Protein AF-A0A7Y3LM12-F1 (afdb_monomer_lite)

Foldseek 3Di:
DLLVLLVVLAEEEDEQEPHDPVRVVVSLVSNVVHNNVFYEYAYEHPDLEQDPVRLPLVVQVVVCVPSVGQYEHEDNYAACPSRVVGPVDPSYDYHFAEDCDQDDPDSSRRRHYHVVSVVDPCNVVD

Sequence (126 aa):
MIQGSASTGQPVSISMGMSTIAEVALFENATTTDGNGGAFLLYVSSACHTPASDLELVTIPLMISIWNMSAGNSDHSLGVLAPVAAVTSNKTIVEKHLTLRQPNGWPDREFSAVLDDCKKPGLLGV

Secondary structure (DSSP, 8-state):
-HHHHHTT-S-EEEE-TT--HHHHHHHHHHHHTTT-S-EEEEE---SSS--GGG--TTHHHHHHHHH-SEEEEEE-SSTTHHHHHHTTSTT--EEE-EESS---S-GGGGTPEETTGGG-TTTT--

pLDDT: mean 85.0, std 10.82, range [41.28, 94.94]

Radius of gyration: 15.67 Å; chains: 1; bounding box: 32×36×40 Å

Structure (mmCIF, N/CA/C/O backbone):
data_AF-A0A7Y3LM12-F1
#
_entry.id   AF-A0A7Y3LM12-F1
#
loop_
_atom_site.group_PDB
_atom_site.id
_atom_site.type_symbol
_atom_site.label_atom_id
_atom_site.label_alt_id
_atom_site.label_comp_id
_atom_site.label_asym_id
_atom_site.label_entity_id
_atom_site.label_seq_id
_atom_site.pdbx_PDB_ins_code
_atom_site.Cartn_x
_atom_site.Cartn_y
_atom_site.Cartn_z
_atom_site.occupancy
_atom_site.B_iso_or_equiv
_atom_site.auth_seq_id
_atom_site.auth_comp_id
_atom_site.auth_asym_id
_atom_site.auth_atom_id
_atom_site.pdbx_PDB_model_num
ATOM 1 N N . MET A 1 1 ? -0.954 16.344 11.509 1.00 89.62 1 MET A N 1
ATOM 2 C CA . MET A 1 1 ? -1.360 15.815 10.187 1.00 89.62 1 MET A CA 1
ATOM 3 C C . MET A 1 1 ? -2.268 14.605 10.324 1.00 89.62 1 MET A C 1
ATOM 5 O O . MET A 1 1 ? -3.411 14.751 9.936 1.00 89.62 1 MET A O 1
ATOM 9 N N . ILE A 1 2 ? -1.833 13.493 10.941 1.00 90.38 2 ILE A N 1
ATOM 10 C CA . ILE A 1 2 ? -2.643 12.258 11.080 1.00 90.38 2 ILE A CA 1
ATOM 11 C C . ILE A 1 2 ? -4.069 12.530 11.596 1.00 90.38 2 ILE A C 1
ATOM 13 O O . ILE A 1 2 ? -5.023 12.201 10.908 1.00 90.38 2 ILE A O 1
ATOM 17 N N . GLN A 1 3 ? -4.221 13.214 12.737 1.00 89.31 3 GLN A N 1
ATOM 18 C CA . GLN A 1 3 ? -5.544 13.571 13.286 1.00 89.31 3 GLN A CA 1
ATOM 19 C C . GLN A 1 3 ? -6.385 14.445 12.338 1.00 89.31 3 GLN A C 1
ATOM 21 O O . GLN A 1 3 ? -7.597 14.296 12.260 1.00 89.31 3 GLN A O 1
ATOM 26 N N . GLY A 1 4 ? -5.741 15.347 11.590 1.00 91.12 4 GLY A N 1
ATOM 27 C CA . GLY A 1 4 ? -6.430 16.176 10.601 1.00 91.12 4 GLY A CA 1
ATOM 28 C C . GLY A 1 4 ? -6.942 15.343 9.426 1.00 91.12 4 GLY A C 1
ATOM 29 O O . GLY A 1 4 ? -8.094 15.502 9.040 1.00 91.12 4 GLY A O 1
ATOM 30 N N . SER A 1 5 ? -6.134 14.410 8.912 1.00 90.81 5 SER A N 1
ATOM 31 C CA . SER A 1 5 ? -6.562 13.467 7.871 1.00 90.81 5 SER A CA 1
ATOM 32 C C . SER A 1 5 ? -7.691 12.561 8.364 1.00 90.81 5 SER A C 1
ATOM 34 O O . SER A 1 5 ? -8.689 12.409 7.666 1.00 90.81 5 SER A O 1
ATOM 36 N N . ALA A 1 6 ? -7.569 12.029 9.585 1.00 89.12 6 ALA A N 1
ATOM 37 C CA . ALA A 1 6 ? -8.592 11.215 10.237 1.00 89.12 6 ALA A CA 1
ATOM 38 C C . ALA A 1 6 ? -9.935 11.962 10.322 1.00 89.12 6 ALA A C 1
ATOM 40 O O . ALA A 1 6 ? -10.936 11.479 9.811 1.00 89.12 6 ALA A O 1
ATOM 41 N N . SER A 1 7 ? -9.948 13.208 10.806 1.00 88.25 7 SER A N 1
ATOM 42 C CA . SER A 1 7 ? -11.182 14.001 10.960 1.00 88.25 7 SER A CA 1
ATOM 43 C C . SER A 1 7 ? -11.990 14.253 9.674 1.00 88.25 7 SER A C 1
ATOM 45 O O . SER A 1 7 ? -13.123 14.727 9.747 1.00 88.25 7 SER A O 1
ATOM 47 N N . THR A 1 8 ? -11.445 13.941 8.491 1.00 88.75 8 THR A N 1
ATOM 48 C CA . THR A 1 8 ? -12.174 14.048 7.216 1.00 88.75 8 THR A CA 1
ATOM 49 C C . THR A 1 8 ? -13.226 12.950 7.023 1.00 88.75 8 THR A C 1
ATOM 51 O O . THR A 1 8 ? -14.073 13.073 6.136 1.00 88.75 8 THR A O 1
ATOM 54 N N . GLY A 1 9 ? -13.165 11.867 7.807 1.00 86.19 9 GLY A N 1
ATOM 55 C CA . GLY A 1 9 ? -14.021 10.688 7.646 1.00 86.19 9 GLY A CA 1
ATOM 56 C C . GLY A 1 9 ? -13.691 9.829 6.416 1.00 86.19 9 GLY A C 1
ATOM 57 O O . GLY A 1 9 ? -14.390 8.852 6.153 1.00 86.19 9 GLY A O 1
ATOM 58 N N . GLN A 1 10 ? -12.659 10.190 5.646 1.00 88.00 10 GLN A N 1
ATOM 59 C CA . GLN A 1 10 ? -12.186 9.420 4.496 1.00 88.00 10 GLN A CA 1
ATOM 60 C C . GLN A 1 10 ? -11.187 8.341 4.933 1.00 88.00 10 GLN A C 1
ATOM 62 O O . GLN A 1 10 ? -10.455 8.563 5.901 1.00 88.00 10 GLN A O 1
ATOM 67 N N . PRO A 1 11 ? -11.087 7.224 4.188 1.00 88.31 11 PRO A N 1
ATOM 68 C CA . PRO A 1 11 ? -10.069 6.219 4.445 1.00 88.31 11 PRO A CA 1
ATOM 69 C C . PRO A 1 11 ? -8.652 6.799 4.426 1.00 88.31 11 PRO A C 1
ATOM 71 O O . PRO A 1 11 ? -8.306 7.572 3.530 1.00 88.31 11 PRO A O 1
ATOM 74 N N . VAL A 1 12 ? -7.817 6.389 5.383 1.00 91.06 12 VAL A N 1
ATOM 75 C CA . VAL A 1 12 ? -6.430 6.866 5.504 1.00 91.06 12 VAL A CA 1
ATOM 76 C C . VAL A 1 12 ? -5.453 5.703 5.374 1.00 91.06 12 VAL A C 1
ATOM 78 O O . VAL A 1 12 ? -5.539 4.720 6.109 1.00 91.06 12 VAL A O 1
ATOM 81 N N . SER A 1 13 ? -4.483 5.832 4.473 1.00 92.31 13 SER A N 1
ATOM 82 C CA . SER A 1 13 ? -3.312 4.957 4.422 1.00 92.31 13 SER A CA 1
ATOM 83 C C . SER A 1 13 ? -2.065 5.680 4.922 1.00 92.31 13 SER A C 1
ATOM 85 O O . SER A 1 13 ? -1.941 6.899 4.785 1.00 92.31 13 SER A O 1
ATOM 87 N N . ILE A 1 14 ? -1.126 4.928 5.493 1.00 93.62 14 ILE A N 1
ATOM 88 C CA . ILE A 1 14 ? 0.199 5.440 5.853 1.00 93.62 14 ILE A CA 1
ATOM 89 C C . ILE A 1 14 ? 1.277 4.411 5.512 1.00 93.62 14 ILE A C 1
ATOM 91 O O . ILE A 1 14 ? 1.111 3.213 5.752 1.00 93.62 14 ILE A O 1
ATOM 95 N N . SER A 1 15 ? 2.387 4.887 4.954 1.00 94.00 15 SER A N 1
ATOM 96 C CA . SER A 1 15 ? 3.575 4.071 4.714 1.00 94.00 15 SER A CA 1
ATOM 97 C C . SER A 1 15 ? 4.476 4.083 5.945 1.00 94.00 15 SER A C 1
ATOM 99 O O . SER A 1 15 ? 4.821 5.144 6.459 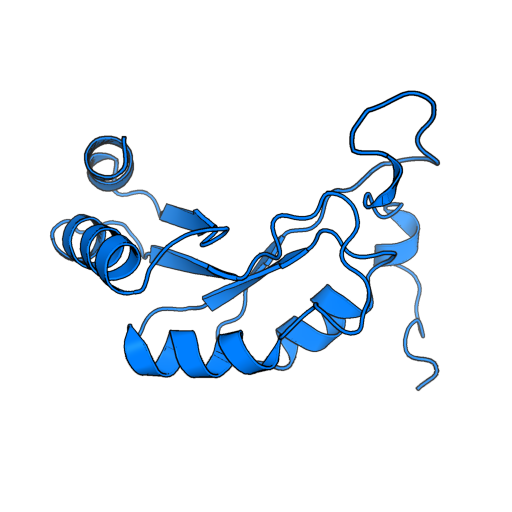1.00 94.00 15 SER A O 1
ATOM 101 N N . MET A 1 16 ? 4.873 2.901 6.411 1.00 90.75 16 MET A N 1
ATOM 102 C CA . MET A 1 16 ? 5.573 2.692 7.686 1.00 90.75 16 MET A CA 1
ATOM 103 C C . MET A 1 16 ? 7.104 2.764 7.579 1.00 90.75 16 MET A C 1
ATOM 105 O O . MET A 1 16 ? 7.823 2.242 8.432 1.00 90.75 16 MET A O 1
ATOM 109 N N . GLY A 1 17 ? 7.623 3.390 6.523 1.00 85.38 17 GLY A N 1
ATOM 110 C CA . GLY A 1 17 ? 9.061 3.511 6.297 1.00 85.38 17 GLY A CA 1
ATOM 111 C C . GLY A 1 17 ? 9.739 4.220 7.465 1.00 85.38 17 GLY A C 1
ATOM 112 O O . GLY A 1 17 ? 9.278 5.272 7.900 1.00 85.38 17 GLY A O 1
ATOM 113 N N . MET A 1 18 ? 10.829 3.641 7.979 1.00 87.75 18 MET A N 1
ATOM 114 C CA . MET A 1 18 ? 11.590 4.162 9.132 1.00 87.75 18 MET A CA 1
ATOM 115 C C . MET A 1 18 ? 10.778 4.338 10.430 1.00 87.75 18 MET A C 1
ATOM 117 O O . MET A 1 18 ? 11.250 5.005 11.345 1.00 87.75 18 MET A O 1
ATOM 121 N N . SER A 1 19 ? 9.582 3.756 10.529 1.00 91.75 19 SER A N 1
ATOM 122 C CA . SER A 1 19 ? 8.721 3.905 11.705 1.00 91.75 19 SER A CA 1
ATOM 123 C C . SER A 1 19 ? 8.909 2.759 12.694 1.00 91.75 19 SER A C 1
ATOM 125 O O . SER A 1 19 ? 9.092 1.599 12.322 1.00 91.75 19 SER A O 1
ATOM 127 N N . THR A 1 20 ? 8.815 3.076 13.977 1.00 92.06 20 THR A N 1
ATOM 128 C CA . THR A 1 20 ? 8.793 2.105 15.072 1.00 92.06 20 THR A CA 1
ATOM 129 C C . THR A 1 20 ? 7.379 1.583 15.328 1.00 92.06 20 THR A C 1
ATOM 131 O O . THR A 1 20 ? 6.386 2.233 15.008 1.00 92.06 20 THR A O 1
ATOM 134 N N . ILE A 1 21 ? 7.271 0.430 15.999 1.00 91.50 21 ILE A N 1
ATOM 135 C CA . ILE A 1 21 ? 5.983 -0.145 16.436 1.00 91.50 21 ILE A CA 1
ATOM 136 C C . ILE A 1 21 ? 5.165 0.865 17.261 1.00 91.50 21 ILE A C 1
ATOM 138 O O . ILE A 1 21 ? 3.952 0.969 17.086 1.00 91.50 21 ILE A O 1
ATOM 142 N N . ALA A 1 22 ? 5.830 1.635 18.130 1.00 92.38 22 ALA A N 1
ATOM 143 C CA . ALA A 1 22 ? 5.181 2.641 18.966 1.00 92.38 22 ALA A CA 1
ATOM 144 C C . ALA A 1 22 ? 4.587 3.792 18.138 1.00 92.38 22 ALA A C 1
ATOM 146 O O . ALA A 1 22 ? 3.484 4.247 18.428 1.00 92.38 22 ALA A O 1
ATOM 147 N N . GLU A 1 23 ? 5.274 4.233 17.082 1.00 93.88 23 GLU A N 1
ATOM 148 C CA . GLU A 1 23 ? 4.756 5.261 16.171 1.00 93.88 23 GLU A CA 1
ATOM 149 C C . GLU A 1 23 ? 3.565 4.748 15.352 1.00 93.88 23 GLU A C 1
ATOM 151 O O . GLU A 1 23 ? 2.604 5.489 15.146 1.00 93.88 23 GLU A O 1
ATOM 156 N N . VAL A 1 24 ? 3.564 3.466 14.963 1.00 93.25 24 VAL A N 1
ATOM 157 C CA . VAL A 1 24 ? 2.405 2.846 14.292 1.00 93.25 24 VAL A CA 1
ATOM 158 C C . VAL A 1 24 ? 1.192 2.805 15.220 1.00 93.25 24 VAL A C 1
ATOM 160 O O . VAL A 1 24 ? 0.082 3.115 14.796 1.00 93.25 24 VAL A O 1
ATOM 163 N N . ALA A 1 25 ? 1.392 2.485 16.500 1.00 90.75 25 ALA A N 1
ATOM 164 C CA . ALA A 1 25 ? 0.312 2.467 17.486 1.00 90.75 25 ALA A CA 1
ATOM 165 C C . ALA A 1 25 ? -0.324 3.858 17.684 1.00 90.75 25 ALA A C 1
ATOM 167 O O . ALA A 1 25 ? -1.525 3.966 17.932 1.00 90.75 25 ALA A O 1
ATOM 168 N N . LEU A 1 26 ? 0.448 4.942 17.526 1.00 91.19 26 LEU A N 1
ATOM 169 C CA . LEU A 1 26 ? -0.108 6.300 17.525 1.00 91.19 26 LEU A CA 1
ATOM 170 C C . LEU A 1 26 ? -1.011 6.546 16.310 1.00 91.19 26 LEU A C 1
ATOM 172 O O . LEU A 1 26 ? -2.042 7.206 16.448 1.00 91.19 26 LEU A O 1
ATOM 176 N N . PHE A 1 27 ? -0.642 6.021 15.138 1.00 92.00 27 PHE A N 1
ATOM 177 C CA . PHE A 1 27 ? -1.476 6.096 13.937 1.00 92.00 27 PHE A CA 1
ATOM 178 C C . PHE A 1 27 ? -2.768 5.290 14.091 1.00 92.00 27 PHE A C 1
ATOM 180 O O . PHE A 1 27 ? -3.844 5.822 13.815 1.00 92.00 27 PHE A O 1
ATOM 187 N N . GLU A 1 28 ? -2.679 4.050 14.575 1.00 90.19 28 GLU A N 1
ATOM 188 C CA . GLU A 1 28 ? -3.846 3.223 14.893 1.00 90.19 28 GLU A CA 1
ATOM 189 C C . GLU A 1 28 ? -4.781 3.979 15.845 1.00 90.19 28 GLU A C 1
ATOM 191 O O . GLU A 1 28 ? -5.929 4.245 15.504 1.00 90.19 28 GLU A O 1
ATOM 196 N N . ASN A 1 29 ? -4.285 4.439 16.996 1.00 89.25 29 ASN A N 1
ATOM 197 C CA . ASN A 1 29 ? -5.118 5.141 17.971 1.00 89.2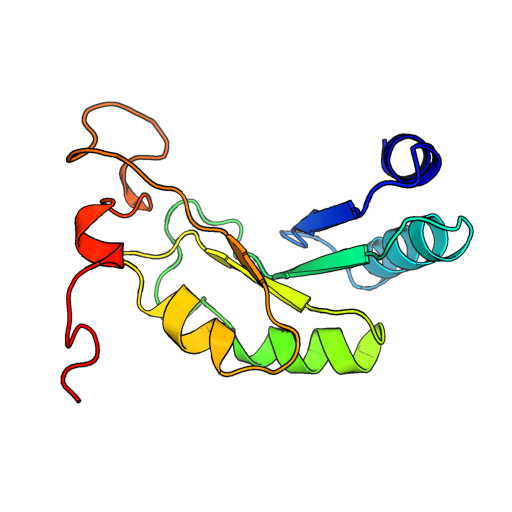5 29 ASN A CA 1
ATOM 198 C C . ASN A 1 29 ? -5.780 6.402 17.388 1.00 89.25 29 ASN A C 1
ATOM 200 O O . ASN A 1 29 ? -6.951 6.656 17.641 1.00 89.25 29 ASN A O 1
ATOM 204 N N . ALA A 1 30 ? -5.058 7.174 16.572 1.00 88.75 30 ALA A N 1
ATOM 205 C CA . ALA A 1 30 ? -5.598 8.380 15.946 1.00 88.75 30 ALA A CA 1
ATOM 206 C C . ALA A 1 30 ? -6.610 8.104 14.819 1.00 88.75 30 ALA A C 1
ATOM 208 O O . ALA A 1 30 ? -7.333 9.019 14.428 1.00 88.75 30 ALA A O 1
ATOM 209 N N . THR A 1 31 ? -6.642 6.889 14.265 1.00 88.25 31 THR A N 1
ATOM 210 C CA . THR A 1 31 ? -7.527 6.529 13.146 1.00 88.25 31 THR A CA 1
ATOM 211 C C . THR A 1 31 ? -8.698 5.640 13.553 1.00 88.25 31 THR A C 1
ATOM 213 O O . THR A 1 31 ? -9.701 5.632 12.843 1.00 88.25 31 THR A O 1
ATOM 216 N N . THR A 1 32 ? -8.620 4.963 14.701 1.00 74.88 32 THR A N 1
ATOM 217 C CA . THR A 1 32 ? -9.700 4.127 15.257 1.00 74.88 32 THR A CA 1
ATOM 218 C C . THR A 1 32 ? -10.745 4.942 16.027 1.00 74.88 32 THR A C 1
ATOM 220 O O . THR A 1 32 ? -11.876 4.490 16.197 1.00 74.88 32 THR A O 1
ATOM 223 N N . THR A 1 33 ? -10.398 6.143 16.501 1.00 58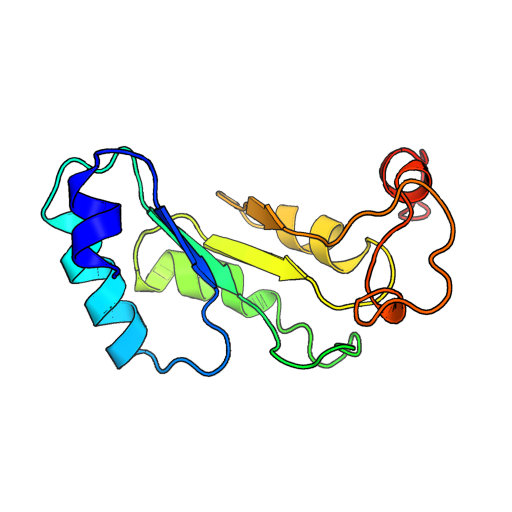.31 33 THR A N 1
ATOM 224 C CA . THR A 1 33 ? -11.279 6.973 17.345 1.00 58.31 33 THR A CA 1
ATOM 225 C C . THR A 1 33 ? -12.377 7.713 16.589 1.00 58.31 33 THR A C 1
ATOM 227 O O . THR A 1 33 ? -13.383 8.068 17.196 1.00 58.31 33 THR A O 1
ATOM 230 N N . ASP A 1 34 ? -12.222 7.899 15.281 1.00 51.81 34 ASP A N 1
ATOM 231 C CA . ASP A 1 34 ? -13.169 8.619 14.434 1.00 51.81 34 ASP A CA 1
ATOM 232 C C . ASP A 1 34 ? -13.624 7.684 13.307 1.00 51.81 34 ASP A C 1
ATOM 234 O O . ASP A 1 34 ? -12.854 6.838 12.863 1.00 51.81 34 ASP A O 1
ATOM 238 N N . GLY A 1 35 ? -14.889 7.767 12.882 1.00 54.50 35 GLY A N 1
ATOM 239 C CA . GLY A 1 35 ? -15.531 6.864 11.911 1.00 54.50 35 GLY A CA 1
ATOM 240 C C . GLY A 1 35 ? -14.967 6.940 10.483 1.00 54.50 35 GLY A C 1
ATOM 241 O O . GLY A 1 35 ? -15.710 7.172 9.534 1.00 54.50 35 GLY A O 1
ATOM 242 N N . ASN A 1 36 ? -13.663 6.725 10.327 1.00 60.16 36 ASN A N 1
ATOM 243 C CA . ASN A 1 36 ? -12.811 7.165 9.223 1.00 60.16 36 ASN A CA 1
ATOM 244 C C . ASN A 1 36 ? -12.912 6.323 7.951 1.00 60.16 36 ASN A C 1
ATOM 246 O O . ASN A 1 36 ? -11.973 6.274 7.169 1.00 60.16 36 ASN A O 1
ATOM 250 N N . GLY A 1 37 ? -14.000 5.582 7.743 1.00 60.62 37 GLY A N 1
ATOM 251 C CA . GLY A 1 37 ? -14.162 4.753 6.542 1.00 60.62 37 GLY A CA 1
ATOM 252 C C . GLY A 1 37 ? -13.127 3.622 6.370 1.00 60.62 37 GLY A C 1
ATOM 253 O O . GLY A 1 37 ? -13.219 2.878 5.396 1.00 60.62 37 GLY A O 1
ATOM 254 N N . GLY A 1 38 ? -12.183 3.458 7.307 1.00 78.81 38 GLY A N 1
ATOM 255 C CA . 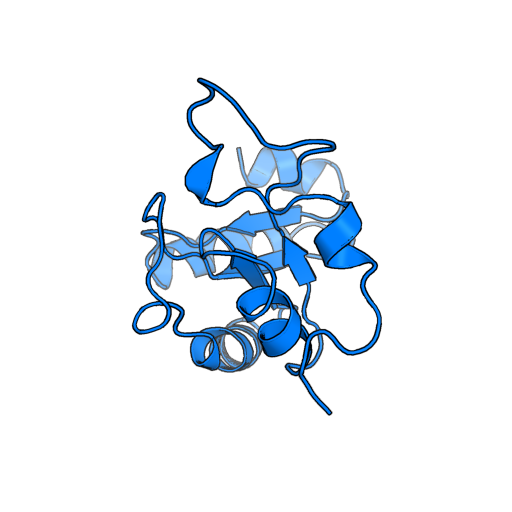GLY A 1 38 ? -11.125 2.443 7.321 1.00 78.81 38 GLY A CA 1
ATOM 256 C C . GLY A 1 38 ? -9.711 3.040 7.330 1.00 78.81 38 GLY A C 1
ATOM 257 O O . GLY A 1 38 ? -9.473 4.119 6.798 1.00 78.81 38 GLY A O 1
ATOM 258 N N . ALA A 1 39 ? -8.749 2.327 7.916 1.00 89.50 39 ALA A N 1
ATOM 259 C CA . ALA A 1 39 ? -7.340 2.703 7.863 1.00 89.50 39 ALA A CA 1
ATOM 260 C C . ALA A 1 39 ? -6.462 1.511 7.457 1.00 89.50 39 ALA A C 1
ATOM 262 O O . ALA A 1 39 ? -6.791 0.354 7.738 1.00 89.50 39 ALA A O 1
ATOM 263 N N . PHE A 1 40 ? -5.376 1.804 6.740 1.00 91.94 40 PHE A N 1
ATOM 264 C CA . PHE A 1 40 ? -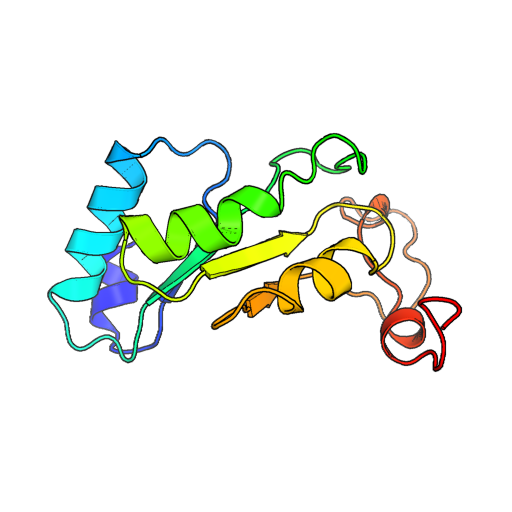4.551 0.806 6.059 1.00 91.94 40 PHE A CA 1
ATOM 265 C C . PHE A 1 40 ? -3.064 1.102 6.255 1.00 91.94 40 PHE A C 1
ATOM 267 O O . PHE A 1 40 ? -2.635 2.253 6.173 1.00 91.94 40 PHE A O 1
ATOM 274 N N . LEU A 1 41 ? -2.267 0.060 6.476 1.00 94.25 41 LEU A N 1
ATOM 275 C CA . LEU A 1 41 ? -0.820 0.185 6.661 1.00 94.25 41 LEU A CA 1
ATOM 276 C C . LEU A 1 41 ? -0.075 -0.269 5.403 1.00 94.25 41 LEU A C 1
ATOM 278 O O . LEU A 1 41 ? -0.391 -1.313 4.839 1.00 94.25 41 LEU A O 1
ATOM 282 N N . LEU A 1 42 ? 0.946 0.466 4.977 1.00 94.88 42 LEU A N 1
ATOM 283 C CA . LEU A 1 42 ? 1.811 0.065 3.866 1.00 94.88 42 LEU A CA 1
ATOM 284 C C . LEU A 1 42 ? 3.226 -0.187 4.386 1.00 94.88 42 LEU A C 1
ATOM 286 O O . LEU A 1 42 ? 3.877 0.706 4.928 1.00 94.88 42 LEU A O 1
ATOM 290 N N . TYR A 1 43 ? 3.711 -1.415 4.227 1.00 92.75 43 TYR A N 1
ATOM 291 C CA . TYR A 1 43 ? 5.126 -1.722 4.379 1.00 92.75 43 TYR A CA 1
ATOM 292 C C . TYR A 1 43 ? 5.899 -1.076 3.230 1.00 92.75 43 TYR A C 1
ATOM 294 O O . TYR A 1 43 ? 5.496 -1.187 2.073 1.00 92.75 43 TYR A O 1
ATOM 302 N N . VAL A 1 44 ? 7.017 -0.432 3.542 1.00 91.50 44 VAL A N 1
ATOM 303 C CA . VAL A 1 44 ? 7.916 0.150 2.548 1.00 91.50 44 VAL A CA 1
ATOM 304 C C . VAL A 1 44 ? 9.349 0.025 3.037 1.00 91.50 44 VAL A C 1
ATOM 306 O O . VAL A 1 44 ? 9.651 0.304 4.199 1.00 91.50 44 VAL A O 1
ATOM 309 N N . SER A 1 45 ? 10.242 -0.364 2.133 1.00 83.88 45 SER A N 1
ATOM 310 C CA . SER A 1 45 ? 11.671 -0.146 2.315 1.00 83.88 45 SER A CA 1
ATOM 311 C C . SER A 1 45 ? 11.984 1.265 1.822 1.00 83.88 45 SER A C 1
ATOM 313 O O . SER A 1 45 ? 11.712 1.610 0.672 1.00 83.88 45 SER A O 1
ATOM 315 N N . SER A 1 46 ? 12.515 2.114 2.702 1.00 77.12 46 SER A N 1
ATOM 316 C CA . SER A 1 46 ? 12.745 3.539 2.413 1.00 77.12 46 SER A CA 1
ATOM 317 C C . SER A 1 46 ? 13.907 3.805 1.447 1.00 77.12 46 SER A C 1
ATOM 319 O O . SER A 1 46 ? 14.285 4.956 1.241 1.00 77.12 46 SER A O 1
ATOM 321 N N . ALA A 1 47 ? 14.506 2.760 0.874 1.00 76.88 47 ALA A N 1
ATOM 322 C CA . ALA A 1 47 ? 15.518 2.898 -0.156 1.00 76.88 47 ALA A CA 1
ATOM 323 C C . ALA A 1 47 ? 14.863 3.262 -1.497 1.00 76.88 47 ALA A C 1
ATOM 325 O O . ALA A 1 47 ? 13.987 2.546 -1.975 1.00 76.88 47 ALA A O 1
ATOM 326 N N . CYS A 1 48 ? 15.359 4.312 -2.161 1.00 66.56 48 CYS A N 1
ATOM 327 C CA . CYS A 1 48 ? 15.024 4.638 -3.556 1.00 66.56 48 CYS A CA 1
ATOM 328 C C . CYS A 1 48 ? 15.719 3.681 -4.545 1.00 66.56 48 CYS A C 1
ATOM 330 O O . CYS A 1 48 ? 16.385 4.135 -5.468 1.00 66.56 48 CYS A O 1
ATOM 332 N N . HIS A 1 49 ? 15.632 2.377 -4.263 1.00 75.25 49 HIS A N 1
ATOM 333 C CA . HIS A 1 49 ? 15.986 1.196 -5.053 1.00 75.25 49 HIS A CA 1
ATOM 334 C C . HIS A 1 49 ? 16.066 0.018 -4.068 1.00 75.25 49 HIS A C 1
ATOM 336 O O . HIS A 1 49 ? 17.130 -0.267 -3.514 1.00 75.25 49 HIS A O 1
ATOM 342 N N . THR A 1 50 ? 14.943 -0.642 -3.790 1.00 79.50 50 THR A N 1
ATOM 343 C CA . THR A 1 50 ? 14.931 -1.780 -2.859 1.00 79.50 50 THR A CA 1
ATOM 344 C C . THR A 1 50 ? 15.363 -3.053 -3.591 1.00 79.50 50 THR A C 1
ATOM 346 O O . THR A 1 50 ? 14.641 -3.500 -4.491 1.00 79.50 50 THR A O 1
ATOM 349 N N . PRO A 1 51 ? 16.512 -3.668 -3.249 1.00 84.19 51 PRO A N 1
ATOM 350 C CA . PRO A 1 51 ? 16.874 -4.957 -3.821 1.00 84.19 51 PRO A CA 1
ATOM 351 C C . PRO A 1 51 ? 15.892 -6.028 -3.340 1.00 84.19 51 PRO A C 1
ATOM 353 O O . PRO A 1 51 ? 15.312 -5.932 -2.261 1.00 84.19 51 PRO A O 1
ATOM 356 N N . ALA A 1 52 ? 15.714 -7.085 -4.135 1.00 82.81 52 ALA A N 1
ATOM 357 C CA . ALA A 1 52 ? 14.725 -8.116 -3.825 1.00 82.81 52 ALA A CA 1
ATOM 358 C C . ALA A 1 52 ? 14.967 -8.819 -2.474 1.00 82.81 52 ALA A C 1
ATOM 360 O O . ALA A 1 52 ? 14.014 -9.286 -1.855 1.00 82.81 52 ALA A O 1
ATOM 361 N N . SER A 1 53 ? 16.221 -8.864 -2.010 1.00 83.56 53 SER A N 1
ATOM 362 C CA . SER A 1 53 ? 16.599 -9.389 -0.693 1.00 83.56 53 SER A CA 1
ATOM 363 C C . SER A 1 53 ? 16.014 -8.600 0.478 1.00 83.56 53 SER A C 1
ATOM 365 O O . SER A 1 53 ? 15.880 -9.163 1.556 1.00 83.56 53 SER A O 1
ATOM 367 N N . ASP A 1 54 ? 15.639 -7.338 0.258 1.00 84.75 54 ASP A N 1
ATOM 368 C CA . ASP A 1 54 ? 15.273 -6.387 1.313 1.00 84.75 54 ASP A CA 1
ATOM 369 C C . ASP A 1 54 ? 13.772 -6.042 1.276 1.00 84.75 54 ASP A C 1
ATOM 371 O O . ASP A 1 54 ? 13.316 -5.109 1.935 1.00 84.75 54 ASP A O 1
ATOM 375 N N . LEU A 1 55 ? 12.986 -6.761 0.465 1.00 84.00 55 LEU A N 1
ATOM 376 C CA . LEU A 1 55 ? 11.557 -6.501 0.265 1.00 84.00 55 LEU A CA 1
ATOM 377 C C . LEU A 1 55 ? 10.667 -6.963 1.428 1.00 84.00 55 LEU A C 1
ATOM 379 O O . LEU A 1 55 ? 9.512 -6.551 1.474 1.00 84.00 55 LEU A O 1
ATOM 383 N N . GLU A 1 56 ? 11.174 -7.823 2.321 1.00 88.12 56 GLU A N 1
ATOM 384 C CA . GLU A 1 56 ? 10.558 -8.297 3.580 1.00 88.12 56 GLU A CA 1
ATOM 385 C C . GLU A 1 56 ? 9.017 -8.425 3.564 1.00 88.12 56 GLU A C 1
ATOM 387 O O . GLU A 1 56 ? 8.329 -8.080 4.530 1.00 88.12 56 GLU A O 1
ATOM 392 N N . LEU A 1 57 ? 8.443 -8.951 2.471 1.00 89.94 57 LEU A N 1
ATOM 393 C CA . LEU A 1 57 ? 6.985 -9.001 2.254 1.00 89.94 57 LEU A CA 1
ATOM 394 C C . LEU A 1 57 ? 6.251 -9.859 3.294 1.00 89.94 57 LEU A C 1
ATOM 396 O O . LEU A 1 57 ? 5.056 -9.675 3.519 1.00 89.94 57 LEU A O 1
ATOM 400 N N . VAL A 1 58 ? 6.973 -10.754 3.977 1.00 90.62 58 VAL A N 1
ATOM 401 C CA . VAL A 1 58 ? 6.476 -11.525 5.129 1.00 90.62 58 VAL A CA 1
ATOM 402 C C . VAL A 1 58 ? 6.011 -10.628 6.285 1.00 90.62 58 VAL A C 1
ATOM 404 O O . VAL A 1 58 ? 5.227 -11.056 7.130 1.00 90.62 58 VAL A O 1
ATOM 407 N N . THR A 1 59 ? 6.429 -9.363 6.304 1.00 90.69 59 THR A N 1
ATOM 408 C CA . THR A 1 59 ? 5.993 -8.370 7.292 1.00 90.69 59 THR A CA 1
ATOM 409 C C . THR A 1 59 ? 4.515 -8.008 7.131 1.00 90.69 59 THR A C 1
ATOM 411 O O . THR A 1 59 ? 3.856 -7.698 8.117 1.00 90.69 59 THR A O 1
ATOM 414 N N . ILE A 1 60 ? 3.947 -8.106 5.925 1.00 92.75 60 ILE A N 1
ATOM 415 C CA . ILE A 1 60 ? 2.545 -7.747 5.654 1.00 92.75 60 ILE A CA 1
ATOM 416 C C . ILE A 1 60 ? 1.557 -8.571 6.503 1.00 92.75 60 ILE A C 1
ATOM 418 O O . ILE A 1 60 ? 0.767 -7.966 7.233 1.00 92.75 60 ILE A O 1
ATOM 422 N N . PRO A 1 61 ? 1.578 -9.922 6.494 1.00 91.62 61 PRO A N 1
ATOM 423 C CA . PRO A 1 61 ? 0.684 -10.703 7.349 1.00 91.62 61 PRO A CA 1
ATOM 424 C C . PRO A 1 61 ? 0.935 -10.464 8.844 1.00 91.62 61 PRO A C 1
ATOM 426 O O . PRO A 1 61 ? -0.017 -10.469 9.627 1.00 91.62 61 PRO A O 1
ATOM 429 N N . LEU A 1 62 ? 2.183 -10.192 9.245 1.00 91.50 62 LEU A N 1
ATOM 430 C CA . LEU A 1 62 ? 2.498 -9.816 10.623 1.00 91.50 62 LEU A CA 1
ATOM 431 C C . LEU A 1 62 ? 1.811 -8.495 11.002 1.00 91.50 62 LEU A C 1
ATOM 433 O O . LEU A 1 62 ? 1.166 -8.431 12.047 1.00 91.50 62 LEU A O 1
ATOM 437 N N . MET A 1 63 ? 1.861 -7.477 10.142 1.00 91.62 63 MET A N 1
ATOM 438 C CA . MET A 1 63 ? 1.188 -6.195 10.373 1.00 91.62 63 MET A CA 1
ATOM 439 C C . MET A 1 63 ? -0.326 -6.362 10.532 1.00 91.62 63 MET A C 1
ATOM 441 O O . MET A 1 63 ? -0.915 -5.817 11.464 1.00 91.62 63 MET A O 1
ATOM 445 N N . ILE A 1 64 ? -0.951 -7.172 9.674 1.00 89.69 64 ILE A N 1
ATOM 446 C CA . ILE A 1 64 ? -2.386 -7.475 9.784 1.00 89.69 64 ILE A CA 1
ATOM 447 C C . ILE A 1 64 ? -2.697 -8.097 11.147 1.00 89.69 64 ILE A C 1
ATOM 449 O O . ILE A 1 64 ? -3.699 -7.746 11.764 1.00 89.69 64 ILE A O 1
ATOM 453 N N . SER A 1 65 ? -1.841 -8.999 11.633 1.00 89.56 65 SER A N 1
ATOM 454 C CA . SER A 1 65 ? -2.054 -9.663 12.922 1.00 89.56 65 SER A CA 1
ATOM 455 C C . SER A 1 65 ? -1.872 -8.740 14.132 1.00 89.56 65 SER A C 1
ATOM 457 O O . SER A 1 65 ? -2.633 -8.858 15.087 1.00 89.56 65 SER A O 1
ATOM 459 N N . ILE A 1 66 ? -0.898 -7.821 14.094 1.00 90.38 66 ILE A N 1
ATOM 460 C CA . ILE A 1 66 ? -0.570 -6.937 15.224 1.00 90.38 66 ILE A CA 1
ATOM 461 C C . ILE A 1 66 ? -1.625 -5.843 15.386 1.00 90.38 66 ILE A C 1
ATOM 463 O O . ILE A 1 66 ? -2.103 -5.622 16.493 1.00 90.38 66 ILE A O 1
ATOM 467 N N . TRP A 1 67 ? -1.983 -5.172 14.289 1.00 88.56 67 TRP A N 1
ATOM 468 C CA . TRP A 1 67 ? -2.855 -3.994 14.324 1.00 88.56 67 TRP A CA 1
ATOM 469 C C . TRP A 1 67 ? -4.311 -4.308 13.959 1.00 88.56 67 TRP A C 1
ATOM 471 O O . TRP A 1 67 ? -5.165 -3.437 14.028 1.00 88.56 67 TRP A O 1
ATOM 481 N N . ASN A 1 68 ? -4.626 -5.542 13.540 1.00 86.56 68 ASN A N 1
ATOM 482 C CA . ASN A 1 68 ? -5.961 -5.932 13.057 1.00 86.56 68 ASN A CA 1
ATOM 483 C C . ASN A 1 68 ? -6.503 -5.008 11.938 1.00 86.56 68 ASN A C 1
ATOM 485 O O . ASN A 1 68 ? -7.711 -4.852 11.745 1.00 86.56 68 ASN A O 1
ATOM 489 N N . MET A 1 69 ? -5.590 -4.409 11.172 1.00 88.25 69 MET A N 1
ATOM 490 C CA . MET A 1 69 ? -5.862 -3.519 10.047 1.00 88.25 69 MET A CA 1
ATOM 491 C C . MET A 1 69 ? -5.518 -4.223 8.737 1.00 88.25 69 MET A C 1
ATOM 493 O O . MET A 1 69 ? -4.718 -5.156 8.696 1.00 88.25 69 MET A O 1
ATOM 497 N N . SER A 1 70 ? -6.113 -3.770 7.640 1.00 90.50 70 SER A N 1
ATOM 498 C CA . SER A 1 70 ? -5.647 -4.162 6.311 1.00 90.50 70 SER A CA 1
ATOM 499 C C . SER A 1 70 ? -4.238 -3.603 6.086 1.00 90.50 70 SER A C 1
ATOM 501 O O . SER A 1 70 ? -3.964 -2.452 6.437 1.00 90.50 70 SER A O 1
ATOM 503 N N . ALA A 1 71 ? -3.343 -4.401 5.506 1.00 93.25 71 ALA A N 1
ATOM 504 C CA . ALA A 1 71 ? -1.963 -3.990 5.280 1.00 93.25 71 ALA A CA 1
ATOM 505 C C . ALA A 1 71 ? -1.439 -4.454 3.925 1.00 93.25 71 ALA A C 1
ATOM 507 O O . ALA A 1 71 ? -1.881 -5.466 3.382 1.00 93.25 71 ALA A O 1
ATOM 508 N N . GLY A 1 72 ? -0.471 -3.724 3.387 1.00 94.19 72 GLY A N 1
ATOM 509 C CA . GLY A 1 72 ? 0.071 -3.988 2.070 1.00 94.19 72 GLY A CA 1
ATOM 510 C C . GLY A 1 72 ? 1.466 -3.433 1.844 1.00 94.19 72 GLY A C 1
ATOM 511 O O . GLY A 1 72 ? 2.228 -3.297 2.795 1.00 94.19 72 GLY A O 1
ATOM 512 N N . ASN A 1 73 ? 1.814 -3.151 0.592 1.00 94.25 73 ASN A N 1
ATOM 513 C CA . ASN A 1 73 ? 3.167 -2.760 0.200 1.00 94.25 73 ASN A CA 1
ATOM 514 C C . ASN A 1 73 ? 3.162 -1.455 -0.611 1.00 94.25 73 ASN A C 1
ATOM 516 O O . ASN A 1 73 ? 2.374 -1.326 -1.544 1.00 94.25 73 ASN A O 1
ATOM 520 N N . SER A 1 74 ? 4.042 -0.516 -0.267 1.00 94.62 74 SER A N 1
ATOM 521 C CA . SER A 1 74 ? 4.435 0.612 -1.119 1.00 94.62 74 SER A CA 1
ATOM 522 C C . SER A 1 74 ? 5.821 0.294 -1.686 1.00 94.62 74 SER A C 1
ATOM 524 O O . SER A 1 74 ? 6.804 0.194 -0.948 1.00 94.62 74 SER A O 1
ATOM 526 N N . ASP A 1 75 ? 5.865 -0.007 -2.987 1.00 92.94 75 ASP A N 1
ATOM 527 C CA . ASP A 1 75 ? 6.974 -0.712 -3.629 1.00 92.94 75 ASP A CA 1
ATOM 528 C C . ASP A 1 75 ? 7.948 0.227 -4.355 1.00 92.94 75 ASP A C 1
ATOM 530 O O . ASP A 1 75 ? 7.611 0.846 -5.371 1.00 92.94 75 ASP A O 1
ATOM 534 N N . HIS A 1 76 ? 9.210 0.205 -3.923 1.00 93.25 76 HIS A N 1
ATOM 535 C CA . HIS A 1 76 ? 10.336 0.870 -4.591 1.00 93.25 76 HIS A CA 1
ATOM 536 C C . HIS A 1 76 ? 11.353 -0.120 -5.195 1.00 93.25 76 HIS A C 1
ATOM 538 O O . HIS A 1 76 ? 12.499 0.249 -5.466 1.00 93.25 76 HIS A O 1
ATOM 544 N N . SER A 1 77 ? 10.966 -1.381 -5.422 1.00 90.38 77 SER A N 1
ATOM 545 C CA . SER A 1 77 ? 11.797 -2.347 -6.157 1.00 90.38 77 SER A CA 1
ATOM 546 C C . SER A 1 77 ? 11.697 -2.186 -7.679 1.00 90.38 77 SER A C 1
ATOM 548 O O . SER A 1 77 ? 10.976 -1.336 -8.203 1.00 90.38 77 SER A O 1
ATOM 550 N N . LEU A 1 78 ? 12.447 -2.991 -8.432 1.00 88.56 78 LEU A N 1
ATOM 551 C CA . LEU A 1 78 ? 12.362 -3.003 -9.892 1.00 88.56 78 LEU A CA 1
ATOM 552 C C . LEU A 1 78 ? 11.164 -3.819 -10.395 1.00 88.56 78 LEU A C 1
ATOM 554 O O . LEU A 1 78 ? 10.916 -4.940 -9.951 1.00 88.56 78 LEU A O 1
ATOM 558 N N . GLY A 1 79 ? 10.483 -3.296 -11.418 1.00 86.44 79 GLY A N 1
ATOM 559 C CA . GLY A 1 79 ? 9.380 -3.993 -12.079 1.00 86.44 79 GLY A CA 1
ATOM 560 C C . GLY A 1 79 ? 8.150 -4.135 -11.180 1.00 86.44 79 GLY A C 1
ATOM 561 O O . GLY A 1 79 ? 7.868 -3.259 -10.371 1.00 86.44 79 GLY A O 1
ATOM 562 N N . VAL A 1 80 ? 7.386 -5.217 -11.356 1.00 89.88 80 VAL A N 1
ATOM 563 C CA . VAL A 1 80 ? 6.102 -5.428 -10.654 1.00 89.88 80 VAL A CA 1
ATOM 564 C C . VAL A 1 80 ? 6.018 -6.774 -9.924 1.00 89.88 80 VAL A C 1
ATOM 566 O O . VAL A 1 80 ? 4.950 -7.165 -9.463 1.00 89.88 80 VAL A O 1
ATOM 569 N N . LEU A 1 81 ? 7.130 -7.502 -9.791 1.00 89.44 81 LEU A N 1
ATOM 570 C CA . LEU A 1 81 ? 7.114 -8.810 -9.129 1.00 89.44 81 LEU A CA 1
ATOM 571 C C . LEU A 1 81 ? 6.767 -8.690 -7.638 1.00 89.44 81 LEU A C 1
ATOM 573 O O . LEU A 1 81 ? 5.956 -9.463 -7.137 1.00 89.44 81 LEU A O 1
ATOM 577 N N . ALA A 1 82 ? 7.335 -7.700 -6.946 1.00 90.19 82 ALA A N 1
ATOM 578 C CA . ALA A 1 82 ? 7.064 -7.443 -5.536 1.00 90.19 82 ALA A CA 1
ATOM 579 C C . ALA A 1 82 ? 5.583 -7.135 -5.245 1.00 90.19 82 ALA A C 1
ATOM 581 O O . ALA A 1 82 ? 5.012 -7.817 -4.392 1.00 90.19 82 ALA A O 1
ATOM 582 N N . PRO A 1 83 ? 4.906 -6.206 -5.956 1.00 91.06 83 PRO A N 1
ATOM 583 C CA . PRO A 1 83 ? 3.486 -5.961 -5.724 1.00 91.06 83 PRO A CA 1
ATOM 584 C C . PRO A 1 83 ? 2.626 -7.177 -6.088 1.00 91.06 83 PRO A C 1
ATOM 586 O O . PRO A 1 83 ? 1.671 -7.479 -5.377 1.00 91.06 83 PRO A O 1
ATOM 589 N N . VAL A 1 84 ? 2.981 -7.941 -7.128 1.00 90.69 84 VAL A N 1
ATOM 590 C CA . VAL A 1 84 ? 2.278 -9.194 -7.459 1.00 90.69 84 VAL A CA 1
ATOM 591 C C . VAL A 1 84 ? 2.443 -10.248 -6.357 1.00 90.69 84 VAL A C 1
ATOM 593 O O . VAL A 1 84 ? 1.487 -10.940 -6.016 1.00 90.69 84 VAL A O 1
ATOM 596 N N . ALA A 1 85 ? 3.625 -10.359 -5.753 1.00 90.62 85 ALA A N 1
ATOM 597 C CA . ALA A 1 85 ? 3.836 -11.244 -4.613 1.00 90.62 85 ALA A CA 1
ATOM 598 C C . ALA A 1 85 ? 3.075 -10.749 -3.370 1.00 90.62 85 ALA A C 1
ATOM 600 O O . ALA A 1 85 ? 2.455 -11.549 -2.672 1.00 90.62 85 ALA A O 1
ATOM 601 N N . ALA A 1 86 ? 3.059 -9.438 -3.115 1.00 91.31 86 ALA A N 1
ATOM 602 C CA . ALA A 1 86 ? 2.381 -8.840 -1.969 1.00 91.31 86 ALA A CA 1
ATOM 603 C C . ALA A 1 86 ? 0.874 -9.146 -1.954 1.00 91.31 86 ALA A C 1
ATOM 605 O O . ALA A 1 86 ? 0.351 -9.514 -0.904 1.00 91.31 86 ALA A O 1
ATOM 606 N N . VAL A 1 87 ? 0.185 -9.090 -3.103 1.00 90.75 87 VAL A N 1
ATOM 607 C CA . VAL A 1 87 ? -1.268 -9.365 -3.175 1.00 90.75 87 VAL A CA 1
ATOM 608 C C . VAL A 1 87 ? -1.651 -10.818 -2.875 1.00 90.75 87 VAL A C 1
ATOM 610 O O . VAL A 1 87 ? -2.833 -11.112 -2.726 1.00 90.75 87 VAL A O 1
ATOM 613 N N . THR A 1 88 ? -0.682 -11.734 -2.763 1.00 90.06 88 THR A N 1
ATOM 614 C CA . THR A 1 88 ? -0.955 -13.099 -2.276 1.00 90.06 88 THR A CA 1
ATOM 615 C C . THR A 1 88 ? -1.319 -13.122 -0.787 1.00 90.06 88 THR A C 1
ATOM 617 O O . THR A 1 88 ? -1.928 -14.082 -0.315 1.00 90.06 88 THR A O 1
ATOM 620 N N . SER A 1 89 ? -0.992 -12.054 -0.050 1.00 85.38 89 SER A N 1
ATOM 621 C CA . SER A 1 89 ? -1.478 -11.825 1.309 1.00 85.38 89 SER A CA 1
ATOM 622 C C . SER A 1 89 ? -2.931 -11.328 1.289 1.00 85.38 89 SER A C 1
ATOM 624 O O . SER A 1 89 ? -3.336 -10.524 0.452 1.00 85.38 89 SER A O 1
ATOM 626 N N . ASN A 1 90 ? -3.751 -11.813 2.225 1.00 75.38 90 ASN A N 1
ATOM 627 C CA . ASN A 1 90 ? -5.138 -11.361 2.356 1.00 75.38 90 ASN A CA 1
ATOM 628 C C . ASN A 1 90 ? -5.205 -9.891 2.803 1.00 75.38 90 ASN A C 1
ATOM 630 O O . ASN A 1 90 ? -4.363 -9.442 3.569 1.00 75.38 90 ASN A O 1
ATOM 634 N N . LYS A 1 91 ? -6.264 -9.169 2.402 1.00 77.81 91 LYS A N 1
ATOM 635 C CA . LYS A 1 91 ? -6.513 -7.753 2.764 1.00 77.81 91 LYS A CA 1
ATOM 636 C C . LYS A 1 91 ? -5.401 -6.780 2.326 1.00 77.81 91 LYS A C 1
ATOM 638 O O . LYS A 1 91 ? -5.170 -5.769 2.991 1.00 77.81 91 LYS 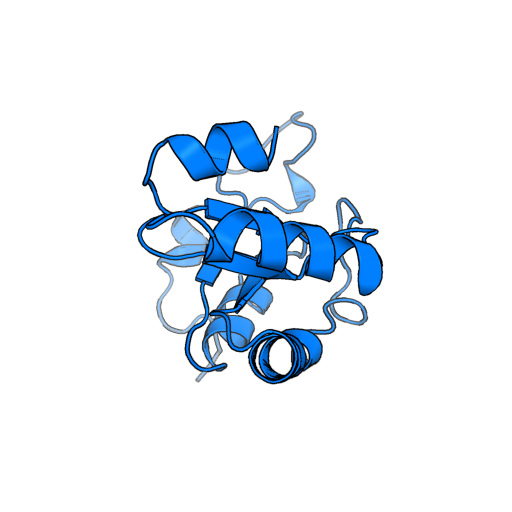A O 1
ATOM 643 N N . THR A 1 92 ? -4.738 -7.073 1.208 1.00 88.38 92 THR A N 1
ATOM 644 C CA . THR A 1 92 ? -3.573 -6.314 0.746 1.00 88.38 92 THR A CA 1
ATOM 645 C C . THR A 1 92 ? -3.886 -5.243 -0.292 1.00 88.38 92 THR A C 1
ATOM 647 O O . THR A 1 92 ? -4.622 -5.468 -1.249 1.00 88.38 92 THR A O 1
ATOM 650 N N . ILE A 1 93 ? -3.281 -4.069 -0.088 1.00 90.38 93 ILE A N 1
ATOM 651 C CA . ILE A 1 93 ? -3.204 -2.955 -1.040 1.00 90.38 93 ILE A CA 1
ATOM 652 C C . ILE A 1 93 ? -1.764 -2.865 -1.554 1.00 90.38 93 ILE A C 1
ATOM 654 O O . ILE A 1 93 ? -0.821 -3.099 -0.803 1.00 90.38 93 ILE A O 1
ATOM 658 N N . VAL A 1 94 ? -1.582 -2.518 -2.824 1.00 93.25 94 VAL A N 1
ATOM 659 C CA . VAL A 1 94 ? -0.253 -2.257 -3.386 1.00 93.25 94 VAL A CA 1
ATOM 660 C C . VAL A 1 94 ? -0.183 -0.856 -3.965 1.00 93.25 94 VAL A C 1
ATOM 662 O O . VAL A 1 94 ? -1.092 -0.416 -4.667 1.00 93.25 94 VAL A O 1
ATOM 665 N N . GLU A 1 95 ? 0.910 -0.170 -3.675 1.00 94.94 95 GLU A N 1
ATOM 666 C CA . GLU A 1 95 ? 1.265 1.121 -4.241 1.00 94.94 95 GLU A CA 1
ATOM 667 C C . GLU A 1 95 ? 2.566 0.961 -5.028 1.00 94.94 95 GLU A C 1
ATOM 669 O O . GLU A 1 95 ? 3.508 0.311 -4.577 1.00 94.94 95 GLU A O 1
ATOM 674 N N . LYS A 1 96 ? 2.601 1.520 -6.238 1.00 92.62 96 LYS A N 1
ATOM 675 C CA . LYS A 1 96 ? 3.748 1.441 -7.137 1.00 92.62 96 LYS A CA 1
ATOM 676 C C . LYS A 1 96 ? 3.844 2.727 -7.937 1.00 92.62 96 LYS A C 1
ATOM 678 O O . LYS A 1 96 ? 2.844 3.179 -8.495 1.00 92.62 96 LYS A O 1
ATOM 683 N N . HIS A 1 97 ? 5.046 3.281 -8.053 1.00 92.31 97 HIS A N 1
ATOM 684 C CA . HIS A 1 97 ? 5.282 4.371 -8.991 1.00 92.31 97 HIS A CA 1
ATOM 685 C C . HIS A 1 97 ? 5.070 3.873 -10.425 1.00 92.31 97 HIS A C 1
ATOM 687 O O . HIS A 1 97 ? 5.637 2.859 -10.834 1.00 92.31 97 HIS A O 1
ATOM 693 N N . LEU A 1 98 ? 4.249 4.589 -11.193 1.00 91.19 98 LEU A N 1
ATOM 694 C CA . LEU A 1 98 ? 3.913 4.245 -12.571 1.00 91.19 98 LEU A CA 1
ATOM 695 C C . LEU A 1 98 ? 4.327 5.358 -13.523 1.00 91.19 98 LEU A C 1
ATOM 697 O O . LEU A 1 98 ? 4.159 6.543 -13.241 1.00 91.19 98 LEU A O 1
ATOM 701 N N . THR A 1 99 ? 4.790 4.966 -14.703 1.00 90.44 99 THR A N 1
ATOM 702 C CA . THR A 1 99 ? 5.049 5.879 -15.814 1.00 90.44 99 THR A CA 1
ATOM 703 C C . THR A 1 99 ? 4.425 5.358 -17.103 1.00 90.44 99 THR A C 1
ATOM 705 O O . THR A 1 99 ? 4.370 4.158 -17.360 1.00 90.44 99 THR A O 1
ATOM 708 N N . LEU A 1 100 ? 3.956 6.273 -17.952 1.00 89.00 100 LEU A N 1
ATOM 709 C CA . LEU A 1 100 ? 3.384 5.925 -19.258 1.00 89.00 100 LEU A CA 1
ATOM 710 C C . LEU A 1 100 ? 4.448 5.495 -20.277 1.00 89.00 100 LEU A C 1
ATOM 712 O O . LEU A 1 100 ? 4.124 4.869 -21.279 1.00 89.00 100 LEU A O 1
ATOM 716 N N . ARG A 1 101 ? 5.710 5.868 -20.056 1.00 84.62 101 ARG A N 1
ATOM 717 C CA . ARG A 1 101 ? 6.840 5.588 -20.952 1.00 84.62 101 ARG A CA 1
ATOM 718 C C . ARG A 1 101 ? 8.139 5.515 -20.168 1.00 84.62 101 ARG A C 1
ATOM 720 O O . ARG A 1 101 ? 8.190 6.000 -19.039 1.00 84.62 101 ARG A O 1
ATOM 727 N N . GLN A 1 102 ? 9.190 4.978 -20.785 1.00 78.00 102 GLN A N 1
ATOM 728 C CA . GLN A 1 102 ? 10.500 4.893 -20.142 1.00 78.00 102 GLN A CA 1
ATOM 729 C C . GLN A 1 102 ? 10.935 6.270 -19.605 1.00 78.00 102 GLN A C 1
ATOM 731 O O . GLN A 1 102 ? 11.005 7.235 -20.378 1.00 78.00 102 GLN A O 1
ATOM 736 N N . PRO A 1 103 ? 11.157 6.393 -18.289 1.00 72.06 103 PRO A N 1
ATOM 737 C CA . PRO A 1 103 ? 11.379 7.680 -17.658 1.00 72.06 103 PRO A CA 1
ATOM 738 C C . PRO A 1 103 ? 12.821 8.146 -17.895 1.00 72.06 103 PRO A C 1
ATOM 740 O O . PRO A 1 103 ? 13.777 7.408 -17.666 1.00 72.06 103 PRO A O 1
ATOM 743 N N . ASN A 1 104 ? 12.998 9.393 -18.341 1.00 77.12 104 ASN A N 1
ATOM 744 C CA . ASN A 1 104 ? 14.311 10.011 -18.529 1.00 77.12 104 ASN A CA 1
ATOM 745 C C . ASN A 1 104 ? 14.490 11.217 -17.593 1.00 77.12 104 ASN A C 1
ATOM 747 O O . ASN A 1 104 ? 13.664 12.117 -17.555 1.00 77.12 104 ASN A O 1
ATOM 751 N N . GLY A 1 105 ? 15.577 11.243 -16.820 1.00 81.88 105 GLY A N 1
ATOM 752 C CA . GLY A 1 105 ? 15.982 12.432 -16.053 1.00 81.88 105 GLY A CA 1
ATOM 753 C C . GLY A 1 105 ? 15.192 12.767 -14.777 1.00 81.88 105 GLY A C 1
ATOM 754 O O . GLY A 1 105 ? 15.594 13.693 -14.083 1.00 81.88 105 GLY A O 1
ATOM 755 N N . TRP A 1 106 ? 14.136 12.027 -14.420 1.00 84.44 106 TRP A N 1
ATOM 756 C CA . TRP A 1 106 ? 13.370 12.259 -13.181 1.00 84.44 106 TRP A CA 1
ATOM 757 C C . TRP A 1 106 ? 13.940 11.482 -11.980 1.00 84.44 106 TRP A C 1
ATOM 759 O O . TRP A 1 106 ? 14.550 10.431 -12.203 1.00 84.44 106 TRP A O 1
ATOM 769 N N . PRO A 1 107 ? 13.740 11.955 -10.732 1.00 86.50 107 PRO A N 1
ATOM 770 C CA . PRO A 1 107 ? 14.262 11.301 -9.525 1.00 86.50 107 PRO A CA 1
ATOM 771 C C . PRO A 1 107 ? 13.750 9.867 -9.321 1.00 86.50 107 PRO A C 1
ATOM 773 O O . PRO A 1 107 ? 14.543 8.967 -9.072 1.00 86.50 107 PRO A O 1
ATOM 776 N N . ASP A 1 108 ? 12.455 9.631 -9.541 1.00 89.12 108 ASP A N 1
ATOM 777 C CA . ASP A 1 108 ? 11.796 8.350 -9.217 1.00 89.12 108 ASP A CA 1
ATOM 778 C C . ASP A 1 108 ? 11.826 7.336 -10.370 1.00 89.12 108 ASP A C 1
ATOM 780 O O . ASP A 1 108 ? 11.126 6.320 -10.379 1.00 89.12 108 ASP A O 1
ATOM 784 N N . ARG A 1 109 ? 12.614 7.634 -11.407 1.00 87.25 109 ARG A N 1
ATOM 785 C CA . ARG A 1 109 ? 12.601 6.892 -12.670 1.00 87.25 109 ARG A CA 1
ATOM 786 C C . ARG A 1 109 ? 12.977 5.419 -12.501 1.00 87.25 109 ARG A C 1
ATOM 788 O O . ARG A 1 109 ? 12.499 4.587 -13.258 1.00 87.25 109 ARG A O 1
ATOM 795 N N . GLU A 1 110 ? 13.854 5.112 -11.548 1.00 84.88 110 GLU A N 1
ATOM 796 C CA . GLU A 1 110 ? 14.532 3.813 -11.474 1.00 84.88 110 GLU A CA 1
ATOM 797 C C . GLU A 1 110 ? 13.620 2.713 -10.934 1.00 84.88 110 GLU A C 1
ATOM 799 O O . GLU A 1 110 ? 13.725 1.571 -11.364 1.00 84.88 110 GLU A O 1
ATOM 804 N N . PHE A 1 111 ? 12.684 3.064 -10.054 1.00 87.50 111 PHE A N 1
ATOM 805 C CA . PHE A 1 111 ? 11.724 2.137 -9.450 1.00 87.50 111 PHE A CA 1
ATOM 806 C C . PHE A 1 111 ? 10.295 2.311 -9.987 1.00 87.50 111 PHE A C 1
ATOM 808 O O . PHE A 1 111 ? 9.379 1.609 -9.558 1.00 87.50 111 PHE A O 1
ATOM 815 N N . SER A 1 112 ? 10.092 3.216 -10.949 1.00 90.44 112 SER A N 1
ATOM 816 C CA . SER A 1 112 ? 8.814 3.371 -11.644 1.00 90.44 112 SER A CA 1
ATOM 817 C C . SER A 1 112 ? 8.596 2.238 -12.649 1.00 90.44 112 SER A C 1
ATOM 819 O O . SER A 1 112 ? 9.418 2.026 -13.540 1.00 90.44 112 SER A O 1
ATOM 821 N N . ALA A 1 113 ? 7.465 1.540 -12.564 1.00 89.81 113 ALA A N 1
ATOM 822 C CA . ALA A 1 113 ? 7.073 0.558 -13.571 1.00 89.81 113 ALA A CA 1
ATOM 823 C C . ALA A 1 113 ? 6.445 1.251 -14.790 1.00 89.81 113 ALA A C 1
ATOM 825 O O . ALA A 1 113 ? 5.685 2.216 -14.656 1.00 89.81 113 ALA A O 1
ATOM 826 N N . VAL A 1 114 ? 6.734 0.755 -15.996 1.00 89.62 114 VAL A N 1
ATOM 827 C CA . VAL A 1 114 ? 6.042 1.222 -17.202 1.00 89.62 114 VAL A CA 1
ATOM 828 C C . VAL A 1 114 ? 4.643 0.610 -17.212 1.00 89.62 114 VAL A C 1
ATOM 830 O O . VAL A 1 114 ? 4.493 -0.585 -16.984 1.00 89.62 114 VAL A O 1
ATOM 833 N N . LEU A 1 115 ? 3.606 1.403 -17.492 1.00 86.88 115 LEU A N 1
ATOM 834 C CA . LEU A 1 115 ? 2.207 0.956 -17.411 1.00 86.88 115 LEU A CA 1
ATOM 835 C C . LEU A 1 115 ? 1.918 -0.312 -18.234 1.00 86.88 115 LEU A C 1
ATOM 837 O O . LEU A 1 115 ? 1.088 -1.130 -17.841 1.00 86.88 115 LEU A O 1
ATOM 841 N N . ASP A 1 116 ? 2.599 -0.487 -19.365 1.00 85.38 116 ASP A N 1
ATOM 842 C CA . ASP A 1 116 ? 2.463 -1.690 -20.186 1.00 85.38 116 ASP A CA 1
ATOM 843 C C . ASP A 1 116 ? 2.965 -2.948 -19.464 1.00 85.38 116 ASP A C 1
ATOM 845 O O . ASP A 1 116 ? 2.393 -4.019 -19.658 1.00 85.38 116 ASP A O 1
ATOM 849 N N . ASP A 1 117 ? 3.955 -2.835 -18.573 1.00 80.88 117 ASP A N 1
ATOM 850 C CA . ASP A 1 117 ? 4.413 -3.950 -17.735 1.00 80.88 117 ASP A CA 1
ATOM 851 C C . ASP A 1 117 ? 3.312 -4.435 -16.788 1.00 80.88 117 ASP A C 1
ATOM 853 O O . ASP A 1 117 ? 3.209 -5.630 -16.530 1.00 80.88 117 ASP A O 1
ATOM 857 N N . CYS A 1 118 ? 2.425 -3.545 -16.338 1.00 77.75 118 CYS A N 1
ATOM 858 C CA . CYS A 1 118 ? 1.289 -3.907 -15.487 1.00 77.75 118 CYS A CA 1
ATOM 859 C C . CYS A 1 118 ? 0.188 -4.676 -16.234 1.00 77.75 118 CYS A C 1
ATOM 861 O O . CYS A 1 118 ? -0.689 -5.257 -15.598 1.00 77.75 118 CYS A O 1
ATOM 863 N N . LYS A 1 119 ? 0.192 -4.656 -17.572 1.00 78.00 119 LYS A N 1
ATOM 864 C CA . LYS A 1 119 ? -0.846 -5.272 -18.418 1.00 78.00 119 LYS A CA 1
ATOM 865 C C . LYS A 1 119 ? -0.380 -6.546 -19.116 1.00 78.00 119 LYS A C 1
ATOM 867 O O . LYS A 1 119 ? -1.194 -7.210 -19.756 1.00 78.00 119 LYS A O 1
ATOM 872 N N . LYS A 1 120 ? 0.913 -6.871 -19.043 1.00 70.25 120 LYS A N 1
ATOM 873 C CA . LYS A 1 120 ? 1.493 -8.022 -19.741 1.00 70.25 120 LYS A CA 1
ATOM 874 C C . LYS A 1 120 ? 0.905 -9.334 -19.199 1.00 70.25 120 LYS A C 1
ATOM 876 O O . LYS A 1 120 ? 1.099 -9.645 -18.023 1.00 70.25 120 LYS A O 1
ATOM 881 N N . PRO A 1 121 ? 0.230 -10.135 -20.044 1.00 58.81 121 PRO A N 1
ATOM 882 C CA . PRO A 1 121 ? -0.149 -11.493 -19.676 1.00 58.81 121 PRO A CA 1
ATOM 883 C C . PRO A 1 121 ? 1.110 -12.343 -19.440 1.00 58.81 121 PRO A C 1
ATOM 885 O O . PRO A 1 121 ? 2.100 -12.182 -20.151 1.00 58.81 121 PRO A O 1
ATOM 888 N N . GLY A 1 122 ? 1.072 -13.261 -18.468 1.00 59.53 122 GLY A N 1
ATOM 889 C CA . GLY A 1 122 ? 2.146 -14.245 -18.255 1.00 59.53 122 GLY A CA 1
ATOM 890 C C . GLY A 1 122 ? 3.418 -13.702 -17.594 1.00 59.53 122 GLY A C 1
ATOM 891 O O . GLY A 1 122 ? 4.471 -14.326 -17.687 1.00 59.53 122 GLY A O 1
ATOM 892 N N . LEU A 1 123 ? 3.347 -12.556 -16.911 1.00 59.00 123 LEU A N 1
ATOM 893 C CA . LEU A 1 123 ? 4.511 -11.909 -16.294 1.00 59.00 123 LEU A CA 1
ATOM 894 C C . LEU A 1 123 ? 5.237 -12.766 -15.234 1.00 59.00 123 LEU A C 1
ATOM 896 O O . LEU A 1 123 ? 6.396 -12.516 -14.920 1.00 59.00 123 LEU A O 1
ATOM 900 N N . LEU A 1 124 ? 4.558 -13.778 -14.692 1.00 56.06 124 LEU A N 1
ATOM 901 C CA . LEU A 1 124 ? 5.103 -14.722 -13.716 1.00 56.06 124 LEU A CA 1
ATOM 902 C C . LEU A 1 124 ? 5.695 -15.992 -14.352 1.00 56.06 124 LEU A C 1
ATOM 904 O O . LEU A 1 124 ? 6.167 -16.859 -13.623 1.00 56.06 124 LEU A O 1
ATOM 908 N N . GLY A 1 125 ? 5.679 -16.125 -15.685 1.00 47.00 125 GLY A N 1
ATOM 909 C CA . GLY A 1 125 ? 6.179 -17.324 -16.369 1.00 47.00 125 GLY A CA 1
ATOM 910 C C . GLY A 1 125 ? 5.435 -18.619 -16.010 1.00 47.00 125 GLY A C 1
ATOM 911 O O . GLY A 1 125 ? 5.973 -19.699 -16.246 1.00 47.00 125 GLY A O 1
ATOM 912 N N . VAL A 1 126 ? 4.229 -18.500 -15.441 1.00 41.28 126 VAL A N 1
ATOM 913 C CA . VAL A 1 126 ? 3.292 -19.592 -15.124 1.00 41.28 126 VAL A CA 1
ATOM 914 C C . VAL A 1 126 ? 2.046 -19.507 -15.989 1.00 41.28 126 VAL A C 1
ATOM 916 O O . VAL A 1 126 ? 1.620 -18.367 -16.296 1.00 41.28 126 VAL A O 1
#